Protein AF-A0A6J3HFV1-F1 (afdb_monomer_lite)

Structure (mmCIF, N/CA/C/O backbone):
data_AF-A0A6J3HFV1-F1
#
_entry.id   AF-A0A6J3HFV1-F1
#
loop_
_atom_site.group_PDB
_atom_site.id
_atom_site.type_symbol
_atom_site.label_atom_id
_atom_site.label_alt_id
_atom_site.label_comp_id
_atom_site.label_asym_id
_atom_site.label_entity_id
_atom_site.label_seq_id
_atom_site.pdbx_PDB_ins_code
_atom_site.Cartn_x
_atom_site.Cartn_y
_atom_site.Cartn_z
_atom_site.occupancy
_atom_site.B_iso_or_equiv
_atom_site.auth_seq_id
_atom_site.auth_comp_id
_atom_site.auth_asym_id
_atom_site.auth_atom_id
_atom_site.pdbx_PDB_model_num
ATOM 1 N N . GLN A 1 1 ? 23.260 7.794 -13.593 1.00 45.97 1 GLN A N 1
ATOM 2 C CA . GLN A 1 1 ? 22.128 8.536 -13.001 1.00 45.97 1 GLN A CA 1
ATOM 3 C C . GLN A 1 1 ? 21.547 7.666 -11.905 1.00 45.97 1 GLN A C 1
ATOM 5 O O . GLN A 1 1 ? 21.220 6.524 -12.198 1.00 45.97 1 GLN A O 1
ATOM 10 N N . THR A 1 2 ? 21.466 8.151 -10.666 1.00 52.19 2 THR A N 1
ATOM 11 C CA . THR A 1 2 ? 20.649 7.508 -9.624 1.00 52.19 2 THR A CA 1
ATOM 12 C C . THR A 1 2 ? 19.223 7.430 -10.168 1.00 52.19 2 THR A C 1
ATOM 14 O O . THR A 1 2 ? 18.633 8.467 -10.471 1.00 52.19 2 THR A O 1
ATOM 17 N N . GLY A 1 3 ? 18.741 6.221 -10.458 1.00 61.03 3 GLY A N 1
ATOM 18 C CA . GLY A 1 3 ? 17.461 6.027 -11.134 1.00 61.03 3 GLY A CA 1
ATOM 19 C C . GLY A 1 3 ? 16.332 6.523 -10.244 1.00 61.03 3 GLY A C 1
ATOM 20 O O . GLY A 1 3 ? 16.156 5.998 -9.154 1.00 61.03 3 GLY A O 1
ATOM 21 N N . LYS A 1 4 ? 15.597 7.539 -10.698 1.00 78.69 4 LYS A N 1
ATOM 22 C CA . LYS A 1 4 ? 14.404 8.040 -10.011 1.00 78.69 4 LYS A CA 1
ATOM 23 C C . LYS A 1 4 ? 13.333 6.950 -10.023 1.00 78.69 4 LYS A C 1
ATOM 25 O O . LYS A 1 4 ? 12.916 6.532 -11.106 1.00 78.69 4 LYS A O 1
ATOM 30 N N . LEU A 1 5 ? 12.912 6.484 -8.850 1.00 87.06 5 LEU A N 1
ATOM 31 C CA . LEU A 1 5 ? 11.881 5.454 -8.741 1.00 87.06 5 LEU A CA 1
ATOM 32 C C . LEU A 1 5 ? 10.477 6.063 -8.742 1.00 87.06 5 LEU A C 1
ATOM 34 O O . LEU A 1 5 ? 10.233 7.158 -8.229 1.00 87.06 5 LEU A O 1
ATOM 38 N N . MET A 1 6 ? 9.549 5.311 -9.329 1.00 89.38 6 MET A N 1
ATOM 39 C CA . MET A 1 6 ? 8.121 5.588 -9.301 1.00 89.38 6 MET A CA 1
ATOM 40 C C . MET A 1 6 ? 7.388 4.356 -8.781 1.00 89.38 6 MET A C 1
ATOM 42 O O . MET A 1 6 ? 7.578 3.254 -9.295 1.00 89.38 6 MET A O 1
ATOM 46 N N . TYR A 1 7 ? 6.537 4.558 -7.784 1.00 91.19 7 TYR A N 1
ATOM 47 C CA . TYR A 1 7 ? 5.707 3.524 -7.185 1.00 91.19 7 TYR A CA 1
ATOM 48 C C . TYR A 1 7 ? 4.263 3.760 -7.600 1.00 91.19 7 TYR A C 1
ATOM 50 O O . TYR A 1 7 ? 3.739 4.851 -7.396 1.00 91.19 7 TYR A O 1
ATOM 58 N N . VAL A 1 8 ? 3.623 2.744 -8.172 1.00 92.75 8 VAL A N 1
ATOM 59 C CA . VAL A 1 8 ? 2.187 2.756 -8.464 1.00 92.75 8 VAL A CA 1
ATOM 60 C C . VAL A 1 8 ? 1.533 1.747 -7.533 1.00 92.75 8 VAL A C 1
ATOM 62 O O . VAL A 1 8 ? 1.927 0.582 -7.509 1.00 92.75 8 VAL A O 1
ATOM 65 N N . MET A 1 9 ? 0.587 2.214 -6.727 1.00 93.62 9 MET A N 1
ATOM 66 C CA . MET A 1 9 ? -0.090 1.432 -5.700 1.00 93.62 9 MET A CA 1
ATOM 67 C C . MET A 1 9 ? -1.583 1.345 -5.999 1.00 93.62 9 MET A C 1
ATOM 69 O O . MET A 1 9 ? -2.234 2.352 -6.284 1.00 93.62 9 MET A O 1
ATOM 73 N N . HIS A 1 10 ? -2.132 0.144 -5.852 1.00 94.75 10 HIS A N 1
ATOM 74 C CA . HIS A 1 10 ? -3.557 -0.140 -5.984 1.00 94.75 10 HIS A CA 1
ATOM 75 C C . HIS A 1 10 ? -4.083 -0.638 -4.641 1.00 94.75 10 HIS A C 1
ATOM 77 O O . HIS A 1 10 ? -3.425 -1.428 -3.964 1.00 94.75 10 HIS A O 1
ATOM 83 N N . ASN A 1 11 ? -5.270 -0.181 -4.250 1.00 93.31 11 ASN A N 1
ATOM 84 C CA . ASN A 1 11 ? -5.891 -0.544 -2.980 1.00 93.31 11 ASN A CA 1
ATOM 85 C C . ASN A 1 11 ? -7.332 -0.992 -3.234 1.00 93.31 11 ASN A C 1
ATOM 87 O O . ASN A 1 11 ? -8.090 -0.301 -3.908 1.00 93.31 11 ASN A O 1
ATOM 91 N N . SER A 1 12 ? -7.727 -2.132 -2.667 1.00 92.50 12 SER A N 1
ATOM 92 C CA . SER A 1 12 ? -9.081 -2.676 -2.807 1.00 92.50 12 SER A CA 1
ATOM 93 C C . SER A 1 12 ? -10.172 -1.783 -2.207 1.00 92.50 12 SER A C 1
ATOM 95 O O . SER A 1 12 ? -11.324 -1.905 -2.604 1.00 92.50 12 SER A O 1
ATOM 97 N N . GLU A 1 13 ? -9.838 -0.889 -1.268 1.00 91.31 13 GLU A N 1
ATOM 98 C CA . GLU A 1 13 ? -10.773 0.132 -0.761 1.00 91.31 13 GLU A CA 1
ATOM 99 C C . GLU A 1 13 ? -11.012 1.269 -1.778 1.00 91.31 13 GLU A C 1
ATOM 101 O O . GLU A 1 13 ? -12.011 1.974 -1.674 1.00 91.31 13 GLU A O 1
ATOM 106 N N . TYR A 1 14 ? -10.142 1.418 -2.786 1.00 94.31 14 TYR A N 1
ATOM 107 C CA . TYR A 1 14 ? -10.228 2.429 -3.847 1.00 94.31 14 TYR A CA 1
ATOM 108 C C . TYR A 1 14 ? -10.077 1.778 -5.234 1.00 94.31 14 TYR A C 1
ATOM 110 O O . TYR A 1 14 ? -9.119 2.060 -5.952 1.00 94.31 14 TYR A O 1
ATOM 118 N N . PRO A 1 15 ? -11.006 0.897 -5.646 1.00 94.75 15 PRO A N 1
ATOM 119 C CA . PRO A 1 15 ? -10.829 0.043 -6.825 1.00 94.75 15 PRO A CA 1
ATOM 120 C C . PRO A 1 15 ? -10.748 0.805 -8.157 1.00 94.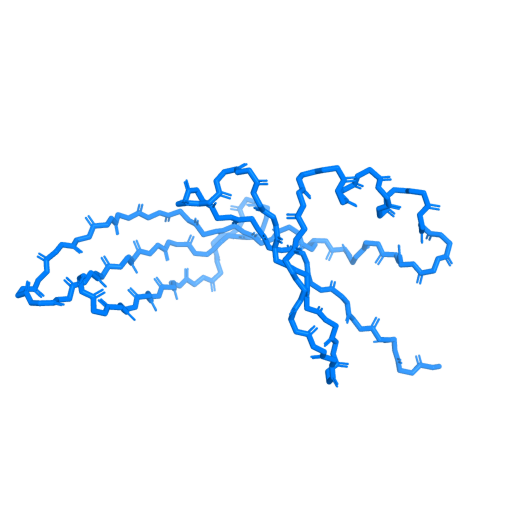75 15 PRO A C 1
ATOM 122 O O . PRO A 1 15 ? -10.288 0.251 -9.151 1.00 94.75 15 PRO A O 1
ATOM 125 N N . LEU A 1 16 ? -11.201 2.061 -8.188 1.00 95.56 16 LEU A N 1
ATOM 126 C CA . LEU A 1 16 ? -11.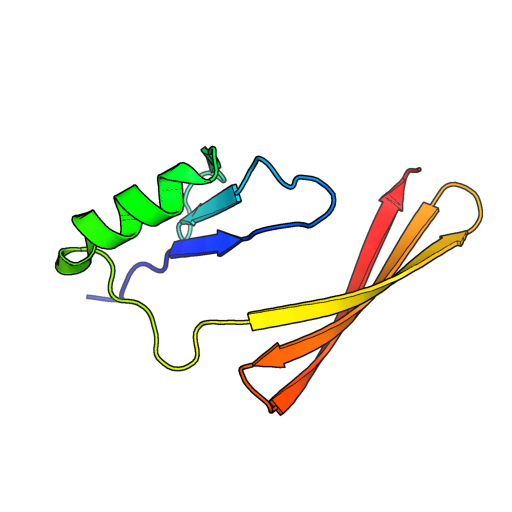178 2.921 -9.374 1.00 95.56 16 LEU A CA 1
ATOM 127 C C . LEU A 1 16 ? -9.993 3.897 -9.385 1.00 95.56 16 LEU A C 1
ATOM 129 O O . LEU A 1 16 ? -9.893 4.717 -10.295 1.00 95.56 16 LEU A O 1
ATOM 133 N N . SER A 1 17 ? -9.112 3.830 -8.384 1.00 96.25 17 SER A N 1
ATOM 134 C CA . SER A 1 17 ? -7.983 4.745 -8.244 1.00 96.25 17 SER A CA 1
ATOM 135 C C . SER A 1 17 ? -6.667 3.998 -8.055 1.00 96.25 17 SER A C 1
ATOM 137 O O . SER A 1 17 ? -6.601 2.951 -7.410 1.00 96.25 17 SER A O 1
ATOM 139 N N . CYS A 1 18 ? -5.594 4.582 -8.571 1.00 96.06 18 CYS A N 1
ATOM 140 C CA . CYS A 1 18 ? -4.229 4.229 -8.218 1.00 96.06 18 CYS A CA 1
ATOM 141 C C . CYS A 1 18 ? -3.509 5.442 -7.627 1.00 96.06 18 CYS A C 1
ATOM 143 O O . CYS A 1 18 ? -3.798 6.593 -7.968 1.00 96.06 18 CYS A O 1
ATOM 145 N N . PHE A 1 19 ? -2.543 5.167 -6.761 1.00 95.19 19 PHE A N 1
ATOM 146 C CA . PHE A 1 19 ? -1.702 6.170 -6.125 1.00 95.19 19 PHE A CA 1
ATOM 147 C C . PHE A 1 19 ? -0.297 6.062 -6.706 1.00 95.19 19 PHE A C 1
ATOM 149 O O . PHE A 1 19 ? 0.332 5.008 -6.632 1.00 95.19 19 PHE A O 1
ATOM 156 N N . ALA A 1 20 ? 0.186 7.144 -7.299 1.00 93.50 20 ALA A N 1
ATOM 157 C CA . ALA A 1 20 ? 1.484 7.226 -7.939 1.00 93.50 20 ALA A CA 1
ATOM 158 C C . ALA A 1 20 ? 2.415 8.120 -7.114 1.00 93.50 20 ALA A C 1
ATOM 160 O O . ALA A 1 20 ? 2.170 9.315 -6.962 1.00 93.50 20 ALA A O 1
ATOM 161 N N . LEU A 1 21 ? 3.498 7.546 -6.594 1.00 92.19 21 LEU A N 1
ATOM 162 C CA . LEU A 1 21 ? 4.500 8.253 -5.805 1.00 92.19 21 LEU A CA 1
ATOM 163 C C . LEU A 1 21 ? 5.828 8.275 -6.552 1.00 92.19 21 LEU A C 1
ATOM 165 O O . LEU A 1 21 ? 6.402 7.231 -6.859 1.00 92.19 21 LEU A O 1
ATOM 169 N N . PHE A 1 22 ? 6.330 9.475 -6.808 1.00 88.38 22 PHE A N 1
ATOM 170 C CA . PHE A 1 22 ? 7.680 9.682 -7.309 1.00 88.38 22 PHE A CA 1
ATOM 171 C C . PHE A 1 22 ? 8.620 9.973 -6.140 1.00 88.38 22 PHE A C 1
ATOM 173 O O . PHE A 1 22 ? 8.230 10.679 -5.209 1.00 88.38 22 PHE A O 1
ATOM 180 N N . GLU A 1 23 ? 9.853 9.467 -6.169 1.00 86.19 23 GLU A N 1
ATOM 181 C CA . GLU A 1 23 ? 10.827 9.784 -5.118 1.00 86.19 23 GLU A CA 1
ATOM 182 C C . GLU A 1 23 ? 11.015 11.300 -4.967 1.00 86.19 23 GLU A C 1
ATOM 184 O O . GLU A 1 23 ? 11.363 11.999 -5.921 1.00 86.19 23 GLU A O 1
ATOM 189 N N . ASN A 1 24 ? 10.786 11.804 -3.750 1.00 85.06 24 ASN A N 1
ATOM 190 C CA . ASN A 1 24 ? 10.806 13.232 -3.402 1.00 85.06 24 ASN A CA 1
ATOM 191 C C . ASN A 1 24 ? 9.790 14.099 -4.176 1.00 85.06 24 ASN A C 1
ATOM 193 O O . ASN A 1 24 ? 9.926 15.321 -4.216 1.00 85.06 24 ASN A O 1
ATOM 197 N N . GLY A 1 25 ? 8.792 13.482 -4.811 1.00 85.75 25 GLY A N 1
ATOM 198 C CA . GLY A 1 25 ? 7.714 14.158 -5.523 1.00 85.75 25 GLY A CA 1
ATOM 199 C C . GLY A 1 25 ? 6.380 14.114 -4.771 1.00 85.75 25 GLY A C 1
ATOM 200 O O . GLY A 1 25 ? 6.267 13.477 -3.721 1.00 85.75 25 GLY A O 1
ATOM 201 N N . PRO A 1 26 ? 5.345 14.782 -5.307 1.00 89.00 26 PRO A N 1
ATOM 202 C CA . PRO A 1 26 ? 3.997 14.684 -4.766 1.00 89.00 26 PRO A CA 1
ATOM 203 C C . PRO A 1 26 ? 3.427 13.268 -4.949 1.00 89.00 26 PRO A C 1
ATOM 205 O O . PRO A 1 26 ? 3.766 12.561 -5.900 1.00 89.00 26 PRO A O 1
ATOM 208 N N . CYS A 1 27 ? 2.514 12.880 -4.056 1.00 90.56 27 CYS A N 1
ATOM 209 C CA . CYS A 1 27 ? 1.649 11.724 -4.269 1.00 90.56 27 CYS A CA 1
ATOM 210 C C . CYS A 1 27 ? 0.513 12.128 -5.216 1.00 90.56 27 CYS 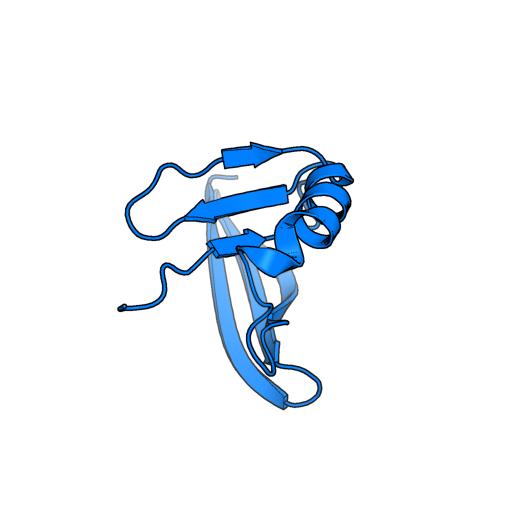A C 1
ATOM 212 O O . CYS A 1 27 ? -0.234 13.064 -4.927 1.00 90.56 27 CYS A O 1
ATOM 214 N N . LEU A 1 28 ? 0.402 11.445 -6.351 1.00 93.50 28 LEU A N 1
ATOM 215 C CA . LEU A 1 28 ? -0.635 11.668 -7.351 1.00 93.50 28 LEU A CA 1
ATOM 216 C C . LEU A 1 28 ? -1.721 10.600 -7.218 1.00 93.50 28 LEU A C 1
ATOM 218 O O . LEU A 1 28 ? -1.419 9.428 -7.000 1.00 93.50 28 LEU A O 1
ATOM 222 N N . ILE A 1 29 ? -2.978 10.996 -7.396 1.00 96.25 29 ILE A N 1
ATOM 223 C CA . ILE A 1 29 ? -4.120 10.081 -7.478 1.00 96.25 29 ILE A CA 1
ATOM 224 C C . ILE A 1 29 ? -4.607 10.107 -8.923 1.00 96.25 29 ILE A C 1
ATOM 226 O O . ILE A 1 29 ? -4.879 11.178 -9.463 1.00 96.25 29 ILE A O 1
ATOM 230 N N . ALA A 1 30 ? -4.690 8.940 -9.549 1.00 95.31 30 ALA A N 1
ATOM 231 C CA . ALA A 1 30 ? -5.144 8.784 -10.926 1.00 95.31 30 ALA A CA 1
ATOM 232 C C . ALA A 1 30 ? -6.145 7.629 -11.034 1.00 95.31 30 ALA A C 1
ATOM 234 O O . ALA A 1 30 ? -6.313 6.854 -10.092 1.00 95.31 30 ALA A O 1
ATOM 235 N N . ASP A 1 31 ? -6.822 7.525 -12.174 1.00 95.81 31 ASP A N 1
ATOM 236 C CA . ASP A 1 31 ? -7.661 6.372 -12.490 1.00 95.81 31 ASP A CA 1
ATOM 237 C C . ASP A 1 31 ? -6.810 5.155 -12.903 1.00 95.81 31 ASP A C 1
ATOM 239 O O . ASP A 1 31 ? -5.587 5.223 -13.047 1.00 95.81 31 ASP A O 1
ATOM 243 N N . THR A 1 32 ? -7.464 4.020 -13.139 1.00 90.44 32 THR A N 1
ATOM 244 C CA . THR A 1 32 ? -6.788 2.789 -13.577 1.00 90.44 32 THR A CA 1
ATOM 245 C C . THR A 1 32 ? -6.217 2.872 -15.000 1.00 90.44 32 THR A C 1
ATOM 247 O O . THR A 1 32 ? -5.391 2.038 -15.374 1.00 90.44 32 THR A O 1
ATOM 250 N N . ASN A 1 33 ? -6.566 3.894 -15.798 1.00 94.06 33 ASN A N 1
ATOM 251 C CA . ASN A 1 33 ? -5.952 4.112 -17.113 1.00 94.06 33 ASN A CA 1
ATOM 252 C C . ASN A 1 33 ? -4.502 4.600 -16.999 1.00 94.06 33 ASN A C 1
ATOM 254 O O . ASN A 1 33 ? -3.755 4.550 -17.983 1.00 94.06 33 ASN A O 1
ATOM 258 N N . PHE A 1 34 ? -4.067 5.022 -15.809 1.00 93.62 34 PHE A N 1
ATOM 259 C CA . PHE A 1 34 ? -2.676 5.362 -15.543 1.00 93.62 34 PHE A CA 1
ATOM 260 C C . PHE A 1 34 ? -1.714 4.203 -15.859 1.00 93.62 34 PHE A C 1
ATOM 262 O O . PHE A 1 34 ? -0.640 4.428 -16.418 1.00 93.62 34 PHE A O 1
ATOM 269 N N . ASP A 1 35 ? -2.117 2.950 -15.624 1.00 90.69 35 ASP A N 1
ATOM 270 C CA . ASP A 1 35 ? -1.303 1.775 -15.963 1.00 90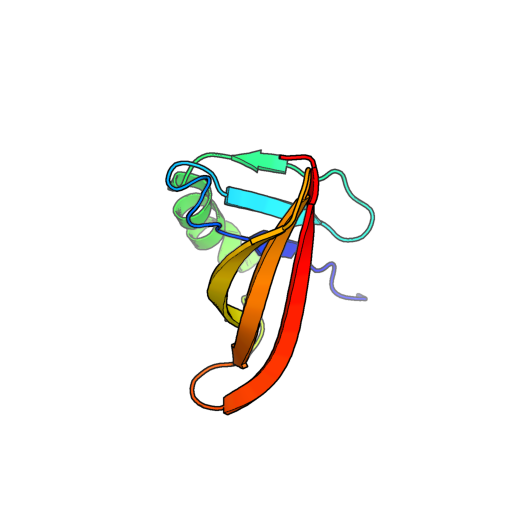.69 35 ASP A CA 1
ATOM 271 C C . ASP A 1 35 ? -1.037 1.680 -17.478 1.00 90.69 35 ASP A C 1
ATOM 273 O O . ASP A 1 35 ? 0.068 1.347 -17.918 1.00 90.69 35 ASP A O 1
ATOM 277 N N . VAL A 1 36 ? -2.022 2.057 -18.301 1.00 92.88 36 VAL A N 1
ATOM 278 C CA . VAL A 1 36 ? -1.884 2.117 -19.766 1.00 92.88 36 VAL A CA 1
ATOM 279 C C . VAL A 1 36 ? -0.902 3.216 -20.172 1.00 92.8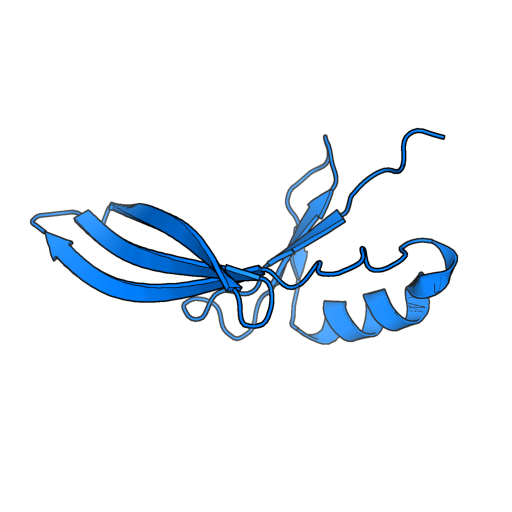8 36 VAL A C 1
ATOM 281 O O . VAL A 1 36 ? -0.083 3.017 -21.075 1.00 92.88 36 VAL A O 1
ATOM 284 N N . LEU A 1 37 ? -0.946 4.369 -19.500 1.00 92.31 37 LEU A N 1
ATOM 285 C CA . LEU A 1 37 ? 0.023 5.443 -19.711 1.00 92.31 37 LEU A CA 1
ATOM 286 C C . LEU A 1 37 ? 1.446 4.977 -19.367 1.00 92.31 37 LEU A C 1
ATOM 288 O O . LEU A 1 37 ? 2.362 5.194 -20.160 1.00 92.31 37 LEU A O 1
ATOM 292 N N . MET A 1 38 ? 1.632 4.262 -18.256 1.00 90.94 38 MET A N 1
ATOM 293 C CA . MET A 1 38 ? 2.940 3.729 -17.860 1.00 90.94 38 MET A CA 1
ATOM 294 C C . MET A 1 38 ? 3.511 2.740 -18.883 1.00 90.94 38 MET A C 1
ATOM 296 O O . MET A 1 38 ? 4.715 2.747 -19.144 1.00 90.94 38 MET A O 1
ATOM 300 N N . VAL A 1 39 ? 2.662 1.947 -19.547 1.00 90.19 39 VAL A N 1
ATOM 301 C CA . VAL A 1 39 ? 3.085 1.089 -20.669 1.00 90.19 39 VAL A CA 1
ATOM 302 C C . VAL A 1 39 ? 3.604 1.912 -21.852 1.00 90.19 39 VAL A C 1
ATOM 304 O O . VAL A 1 39 ? 4.593 1.519 -22.475 1.00 90.19 39 VAL A O 1
ATOM 307 N N . LYS A 1 40 ? 2.982 3.057 -22.156 1.00 92.50 40 LYS A N 1
ATOM 308 C CA . LYS A 1 40 ? 3.444 3.972 -23.215 1.00 92.50 40 LYS A CA 1
ATOM 309 C C . LYS A 1 40 ? 4.742 4.694 -22.836 1.00 92.50 40 LYS A C 1
ATOM 311 O O . LYS A 1 40 ? 5.528 5.030 -23.715 1.00 92.50 40 LYS A O 1
ATOM 316 N N . LEU A 1 41 ? 5.001 4.879 -21.541 1.00 90.38 41 LEU A N 1
ATOM 317 C CA . LEU A 1 41 ? 6.193 5.545 -21.005 1.00 90.38 41 LEU A CA 1
ATOM 318 C C . LEU A 1 41 ? 7.366 4.596 -20.692 1.00 90.38 41 LEU A C 1
ATOM 320 O O . LEU A 1 41 ? 8.329 5.017 -20.050 1.00 90.38 41 LEU A O 1
ATOM 324 N N . LYS A 1 42 ? 7.348 3.345 -21.175 1.00 86.12 42 LYS A N 1
ATOM 325 C CA . LYS A 1 42 ? 8.409 2.338 -20.940 1.00 86.12 42 LYS A CA 1
ATOM 326 C C . LYS A 1 42 ? 9.836 2.793 -21.282 1.00 86.12 42 LYS A C 1
ATOM 328 O O . LYS A 1 42 ? 10.790 2.254 -20.728 1.00 86.12 42 LYS A O 1
ATOM 333 N N . GLY A 1 43 ? 9.993 3.764 -22.186 1.00 86.31 43 GLY A N 1
ATOM 334 C CA . GLY A 1 43 ? 11.296 4.360 -22.512 1.00 86.31 43 GLY A CA 1
ATOM 335 C C . GLY A 1 43 ? 11.887 5.224 -21.389 1.00 86.31 43 GLY A C 1
ATOM 336 O O . GLY A 1 43 ? 13.101 5.378 -21.321 1.00 86.31 43 GLY A O 1
ATOM 337 N N . PHE A 1 44 ? 11.042 5.748 -20.496 1.00 87.00 44 PHE A N 1
ATOM 338 C CA . PHE A 1 44 ? 11.429 6.591 -19.361 1.00 87.00 44 PHE A CA 1
ATOM 339 C C . PHE A 1 44 ? 11.383 5.829 -18.035 1.00 87.00 44 PHE A C 1
ATOM 341 O O . PHE A 1 44 ? 12.262 5.998 -17.194 1.00 87.00 44 PHE A O 1
ATOM 348 N N . PHE A 1 45 ? 10.374 4.970 -17.864 1.00 86.75 45 PHE A N 1
ATOM 349 C CA . PHE A 1 45 ? 10.168 4.175 -16.659 1.00 86.75 45 PHE A CA 1
ATOM 350 C C . PHE A 1 45 ? 10.270 2.691 -16.986 1.00 86.75 45 PHE A C 1
ATOM 352 O O . PHE A 1 45 ? 9.382 2.104 -17.604 1.00 86.75 45 PHE A O 1
ATOM 359 N N . GLN A 1 46 ? 11.359 2.069 -16.547 1.00 85.69 46 GLN A N 1
ATOM 360 C CA . GLN A 1 46 ? 11.522 0.625 -16.651 1.00 85.69 46 GLN A CA 1
ATOM 361 C C . GLN A 1 46 ? 10.944 -0.045 -15.404 1.00 85.69 46 GLN A C 1
ATOM 363 O O . GLN A 1 46 ? 11.273 0.335 -14.281 1.00 85.69 46 GLN A O 1
ATOM 368 N N . SER A 1 47 ? 10.102 -1.066 -15.589 1.00 80.25 47 SER A N 1
ATOM 369 C CA . SER A 1 47 ? 9.627 -1.875 -14.462 1.00 80.25 47 SER A CA 1
ATOM 370 C C . SER A 1 47 ? 10.812 -2.583 -13.811 1.00 80.25 47 SER A C 1
ATOM 372 O O . SER A 1 47 ? 11.523 -3.341 -14.473 1.00 80.25 47 SER A O 1
ATOM 374 N N . ALA A 1 48 ? 10.996 -2.384 -12.507 1.00 77.94 48 ALA A N 1
ATOM 375 C CA . ALA A 1 48 ? 12.021 -3.100 -11.760 1.00 77.94 48 ALA A CA 1
ATOM 376 C C . ALA A 1 48 ? 11.765 -4.623 -11.783 1.00 77.94 48 ALA A C 1
ATOM 378 O O . ALA A 1 48 ? 10.624 -5.090 -11.873 1.00 77.94 48 ALA A O 1
ATOM 379 N N . LYS A 1 49 ? 12.834 -5.425 -11.716 1.00 66.56 49 LYS A N 1
ATOM 380 C CA . LYS A 1 49 ? 12.719 -6.888 -11.593 1.00 66.56 49 LYS A CA 1
ATOM 381 C C . LYS A 1 49 ? 12.061 -7.232 -10.253 1.00 66.56 49 LYS A C 1
ATOM 383 O O . LYS A 1 49 ? 12.425 -6.652 -9.238 1.00 66.56 49 LYS A O 1
ATOM 388 N N . ALA A 1 50 ? 11.118 -8.179 -10.257 1.00 65.06 50 ALA A N 1
ATOM 389 C CA . ALA A 1 50 ? 10.331 -8.564 -9.076 1.00 65.06 50 ALA A CA 1
ATOM 390 C C . ALA A 1 50 ? 9.605 -7.383 -8.387 1.00 65.06 50 ALA A C 1
ATOM 392 O O . ALA A 1 50 ? 9.380 -7.415 -7.184 1.00 65.06 50 ALA A O 1
ATOM 393 N N . SER A 1 51 ? 9.219 -6.351 -9.146 1.00 70.69 51 SER A N 1
ATOM 394 C CA . SER A 1 51 ? 8.598 -5.119 -8.629 1.00 70.69 51 SER A CA 1
ATOM 395 C C . SER A 1 51 ? 7.190 -5.288 -8.068 1.00 70.69 51 SER A C 1
ATOM 397 O O . SER A 1 51 ? 6.714 -4.408 -7.354 1.00 70.69 51 SER A O 1
ATOM 399 N N . LYS A 1 52 ? 6.496 -6.383 -8.402 1.00 87.31 52 LYS A N 1
ATOM 400 C CA . LYS A 1 52 ? 5.125 -6.589 -7.943 1.00 87.31 52 LYS A CA 1
ATOM 401 C C . LYS A 1 52 ? 5.133 -7.069 -6.494 1.00 87.31 52 LYS A C 1
ATOM 403 O O . LYS A 1 52 ? 5.348 -8.251 -6.222 1.00 87.31 52 LYS A O 1
ATOM 408 N N . ILE A 1 53 ? 4.896 -6.120 -5.598 1.00 92.56 53 ILE A N 1
ATOM 409 C CA . ILE A 1 53 ? 4.646 -6.341 -4.178 1.00 92.56 53 ILE A CA 1
ATOM 410 C C . ILE A 1 53 ? 3.133 -6.378 -3.980 1.00 92.56 53 ILE A C 1
ATOM 412 O O . ILE A 1 53 ? 2.416 -5.524 -4.499 1.00 92.56 53 ILE A O 1
ATOM 416 N N . GLU A 1 54 ? 2.646 -7.361 -3.236 1.00 94.44 54 GLU A N 1
ATOM 417 C CA . GLU A 1 54 ? 1.234 -7.468 -2.889 1.00 94.44 54 GLU A CA 1
ATOM 418 C C . GLU A 1 54 ? 1.069 -7.741 -1.397 1.00 94.44 54 GLU A C 1
ATOM 420 O O . GLU A 1 54 ? 1.765 -8.585 -0.832 1.00 94.44 54 GLU A O 1
ATOM 425 N N . THR A 1 55 ? 0.105 -7.061 -0.780 1.00 96.38 55 THR A N 1
ATOM 426 C CA . THR A 1 55 ? -0.306 -7.303 0.603 1.00 96.38 55 THR A CA 1
ATOM 427 C C . THR A 1 55 ? -1.719 -7.870 0.607 1.00 96.38 55 THR A C 1
ATOM 429 O O . THR A 1 55 ? -2.642 -7.233 0.102 1.00 96.38 55 THR A O 1
ATOM 432 N N . ARG A 1 56 ? -1.908 -9.057 1.195 1.00 95.88 56 ARG A N 1
ATOM 433 C CA . ARG A 1 56 ? -3.233 -9.675 1.387 1.00 95.88 56 ARG A CA 1
ATOM 434 C C . ARG A 1 56 ? -3.446 -10.019 2.850 1.00 95.88 56 ARG A C 1
ATOM 436 O O . ARG A 1 56 ? -2.542 -10.542 3.499 1.00 95.88 56 ARG A O 1
ATOM 443 N N . GLY A 1 57 ? -4.633 -9.730 3.370 1.00 95.88 57 GLY A N 1
ATOM 444 C CA . GLY A 1 57 ? -4.877 -9.811 4.801 1.00 95.88 57 GLY A CA 1
ATOM 445 C C . GLY A 1 57 ? -6.318 -9.577 5.217 1.00 95.88 57 GLY A C 1
ATOM 446 O O . GLY A 1 57 ? -7.203 -9.403 4.380 1.00 95.88 57 GLY A O 1
ATOM 447 N N . THR A 1 58 ? -6.520 -9.551 6.529 1.00 96.75 58 THR A N 1
ATOM 448 C CA . THR A 1 58 ? -7.828 -9.379 7.163 1.00 96.75 58 THR A CA 1
ATOM 449 C C . THR A 1 58 ? -7.974 -7.959 7.702 1.00 96.75 58 THR A C 1
ATOM 451 O O . THR A 1 58 ? -7.022 -7.367 8.217 1.00 96.75 58 THR A O 1
ATOM 454 N N . ARG A 1 59 ? -9.190 -7.419 7.586 1.00 95.50 59 ARG A N 1
ATOM 455 C CA . ARG A 1 59 ? -9.612 -6.126 8.130 1.00 95.50 59 ARG A CA 1
ATOM 456 C C . ARG A 1 59 ? -10.356 -6.354 9.444 1.00 95.50 59 ARG A C 1
ATOM 458 O O . ARG A 1 59 ? -11.342 -7.085 9.468 1.00 95.50 59 ARG A O 1
ATOM 465 N N . TYR A 1 60 ? -9.905 -5.696 10.499 1.00 96.19 60 TYR A N 1
ATOM 466 C CA . TYR A 1 60 ? -10.480 -5.720 11.836 1.00 96.19 60 TYR A CA 1
ATOM 467 C C . TYR A 1 60 ? -10.970 -4.324 12.210 1.00 96.19 60 T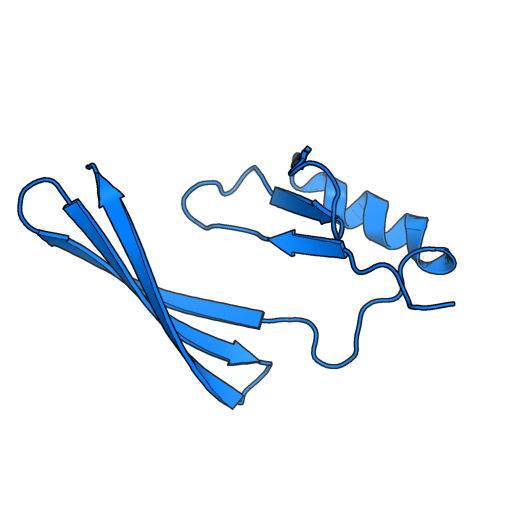YR A C 1
ATOM 469 O O . TYR A 1 60 ? -10.404 -3.315 11.783 1.00 96.19 60 TYR A O 1
ATOM 477 N N . GLN A 1 61 ? -12.008 -4.274 13.034 1.00 96.81 61 GLN A N 1
ATOM 478 C CA . GLN A 1 61 ? -12.421 -3.064 13.728 1.00 96.81 61 GLN A CA 1
ATOM 479 C C . GLN A 1 61 ? -12.145 -3.271 15.215 1.00 96.81 61 GLN A C 1
ATOM 481 O O . GLN A 1 61 ? -12.574 -4.272 15.790 1.00 96.81 61 GLN A O 1
ATOM 486 N N . TYR A 1 62 ? -11.409 -2.344 15.816 1.00 95.75 62 TYR A N 1
ATOM 487 C CA . TYR A 1 62 ? -11.096 -2.352 17.238 1.00 95.75 62 TYR A CA 1
ATOM 488 C C . TYR A 1 62 ? -11.321 -0.951 17.798 1.00 95.75 62 TYR A C 1
ATOM 490 O O . TYR A 1 62 ? -10.609 -0.020 17.431 1.00 95.75 62 TYR A O 1
ATOM 498 N N . CYS A 1 63 ? -12.324 -0.806 18.666 1.00 95.31 63 CYS A N 1
ATOM 499 C CA . CYS A 1 63 ? -12.797 0.495 19.145 1.00 95.31 63 CYS A CA 1
ATOM 500 C C . CYS A 1 63 ? -13.094 1.452 17.967 1.00 95.31 63 CYS A C 1
ATOM 502 O O . CYS A 1 63 ? -13.880 1.120 17.078 1.00 95.31 63 CYS A O 1
ATOM 504 N N . ASP A 1 64 ? -12.459 2.620 17.966 1.00 96.56 64 ASP A N 1
ATOM 505 C CA . ASP A 1 64 ? -12.515 3.686 16.967 1.00 96.56 64 ASP A CA 1
ATOM 506 C C . ASP A 1 64 ? -11.463 3.538 15.856 1.00 96.56 64 ASP A C 1
ATOM 508 O O . ASP A 1 64 ? -11.273 4.450 15.052 1.00 96.56 64 ASP A O 1
ATOM 512 N N . PHE A 1 65 ? -10.796 2.384 15.773 1.00 96.88 65 PHE A N 1
ATOM 513 C CA . PHE A 1 65 ? -9.785 2.104 14.761 1.00 96.88 65 PHE A CA 1
ATOM 514 C C . PHE A 1 65 ? -10.211 1.002 13.799 1.00 96.88 65 PHE A C 1
ATOM 516 O O . PHE A 1 65 ? -10.735 -0.052 14.173 1.00 96.88 65 PHE A O 1
ATOM 523 N N . LEU A 1 66 ? -9.860 1.214 12.536 1.00 96.00 66 LEU A N 1
ATOM 524 C CA . LEU A 1 66 ? -9.707 0.157 11.562 1.00 96.00 66 LEU A CA 1
ATOM 525 C C . LEU A 1 66 ? -8.260 -0.336 11.552 1.00 96.00 66 LEU A C 1
ATOM 527 O O . LEU A 1 66 ? -7.343 0.447 11.304 1.00 96.00 66 LEU A O 1
ATOM 531 N N . VAL A 1 67 ? -8.072 -1.643 11.719 1.00 96.75 67 VAL A N 1
ATOM 532 C CA . VAL A 1 67 ? -6.763 -2.295 11.632 1.00 96.75 67 VAL A CA 1
ATOM 533 C C . VAL A 1 67 ? -6.777 -3.312 10.495 1.00 96.75 67 VAL A C 1
ATOM 535 O O . VAL A 1 67 ? -7.558 -4.259 10.516 1.00 96.75 67 VAL A O 1
ATOM 538 N N . LYS A 1 68 ? -5.909 -3.156 9.495 1.00 96.38 68 LYS A N 1
ATOM 539 C CA . LYS A 1 68 ? -5.692 -4.165 8.446 1.00 96.38 68 LYS A CA 1
ATOM 540 C C . LYS A 1 68 ? -4.343 -4.833 8.673 1.00 96.38 68 LYS A C 1
ATOM 542 O O . LYS A 1 68 ? -3.331 -4.146 8.760 1.00 96.38 68 LYS A O 1
ATOM 547 N N . VAL A 1 69 ? -4.329 -6.162 8.755 1.00 97.88 69 VAL A N 1
ATOM 548 C CA . VAL A 1 69 ? -3.103 -6.959 8.920 1.00 97.88 69 VAL A CA 1
ATOM 549 C C . VAL A 1 69 ? -2.991 -7.920 7.753 1.00 97.88 69 VAL A C 1
ATOM 551 O O . VAL A 1 69 ? -3.903 -8.718 7.535 1.00 97.88 69 VAL A O 1
ATOM 554 N N . GLY A 1 70 ? -1.883 -7.865 7.013 1.00 97.31 70 GLY A N 1
ATOM 555 C CA . GLY A 1 70 ? -1.685 -8.697 5.830 1.00 97.31 70 GLY A CA 1
ATOM 556 C C . GLY A 1 70 ? -0.254 -9.163 5.619 1.00 97.31 70 GLY A C 1
ATOM 557 O O . GLY A 1 70 ? 0.699 -8.528 6.056 1.00 97.31 70 GLY A O 1
ATOM 558 N N . THR A 1 71 ? -0.109 -10.287 4.922 1.00 97.88 71 THR A N 1
ATOM 559 C CA . THR A 1 71 ? 1.196 -10.806 4.501 1.00 97.88 71 THR A CA 1
ATOM 560 C C . THR A 1 71 ? 1.641 -10.079 3.239 1.00 97.88 71 THR A C 1
ATOM 562 O O . THR A 1 71 ? 0.887 -10.010 2.267 1.00 97.88 71 THR A O 1
ATOM 565 N N . VAL A 1 72 ? 2.867 -9.559 3.257 1.00 96.94 72 VAL A N 1
ATOM 566 C CA . VAL A 1 72 ? 3.532 -8.936 2.109 1.00 96.94 72 VAL A CA 1
ATOM 567 C C . VAL A 1 72 ? 4.233 -10.022 1.305 1.00 96.94 72 VAL A C 1
ATOM 569 O O . VAL A 1 72 ? 5.040 -10.787 1.839 1.00 96.94 72 VAL A O 1
ATOM 572 N N . THR A 1 73 ? 3.953 -10.076 0.010 1.00 95.38 73 THR A N 1
ATOM 573 C CA . THR A 1 73 ? 4.499 -11.060 -0.926 1.00 95.38 73 THR A CA 1
ATOM 574 C C . THR A 1 73 ? 5.163 -10.371 -2.113 1.00 95.38 73 THR A C 1
ATOM 576 O O . THR A 1 73 ? 4.728 -9.312 -2.561 1.00 95.38 73 THR A O 1
ATOM 579 N N . MET A 1 74 ? 6.242 -10.970 -2.619 1.00 93.38 74 MET A N 1
ATOM 580 C CA . MET A 1 74 ? 6.897 -10.595 -3.875 1.00 93.38 74 MET A CA 1
ATOM 581 C C . MET A 1 74 ? 6.944 -11.828 -4.770 1.00 93.38 74 MET A C 1
ATOM 583 O O . MET A 1 74 ? 7.730 -12.752 -4.530 1.00 93.38 74 MET A O 1
ATOM 587 N N . GLY A 1 75 ? 6.071 -11.871 -5.777 1.00 87.19 75 GLY A N 1
ATOM 588 C CA . GLY A 1 75 ? 5.795 -13.113 -6.500 1.00 87.19 75 GLY A CA 1
ATOM 589 C C . GLY A 1 75 ? 5.293 -14.204 -5.535 1.00 87.19 75 GLY A C 1
ATOM 590 O O . GLY A 1 75 ? 4.420 -13.919 -4.721 1.00 87.19 75 GLY A O 1
ATOM 591 N N . PRO A 1 76 ? 5.835 -15.436 -5.570 1.00 87.12 76 PRO A N 1
ATOM 592 C CA . PRO A 1 76 ? 5.397 -16.518 -4.683 1.00 87.12 76 PRO A CA 1
ATOM 593 C C . PRO A 1 76 ? 5.999 -16.451 -3.266 1.00 87.12 76 PRO A C 1
ATOM 595 O O . PRO A 1 76 ? 5.683 -17.290 -2.428 1.00 87.12 76 PRO A O 1
ATOM 598 N N . SER A 1 77 ? 6.905 -15.508 -2.989 1.00 91.94 77 SER A N 1
ATOM 599 C CA . SER A 1 77 ? 7.666 -15.466 -1.736 1.00 91.94 77 SER A CA 1
ATOM 600 C C . SER A 1 77 ? 7.054 -14.481 -0.742 1.00 91.94 77 SER A C 1
ATOM 602 O O . SER A 1 77 ? 6.930 -13.292 -1.041 1.00 91.94 77 SER A O 1
ATOM 604 N N . ALA A 1 78 ? 6.725 -14.966 0.459 1.00 95.19 78 ALA A N 1
ATOM 605 C CA . ALA A 1 78 ? 6.401 -14.116 1.600 1.00 95.19 78 ALA A CA 1
ATOM 606 C C . ALA A 1 78 ? 7.653 -13.362 2.076 1.00 95.19 78 ALA A C 1
ATOM 608 O O . ALA A 1 78 ? 8.729 -13.945 2.215 1.00 95.19 78 ALA A O 1
ATOM 609 N N . ARG A 1 79 ? 7.507 -12.056 2.304 1.00 95.19 79 ARG A N 1
ATOM 610 C CA . ARG A 1 79 ? 8.600 -11.143 2.672 1.00 95.19 79 ARG A CA 1
ATOM 611 C C . ARG A 1 79 ? 8.396 -10.456 4.018 1.00 95.19 79 ARG A C 1
ATOM 613 O O . ARG A 1 79 ? 9.368 -9.964 4.578 1.00 95.19 79 ARG A O 1
ATOM 620 N N . GLY A 1 80 ? 7.173 -10.433 4.542 1.00 96.56 80 GLY A N 1
ATOM 621 C CA . GLY A 1 80 ? 6.889 -9.833 5.841 1.00 96.56 80 GLY A CA 1
ATOM 622 C C . GLY A 1 80 ? 5.402 -9.653 6.107 1.00 96.56 80 GLY A C 1
ATOM 623 O O . GLY A 1 80 ? 4.562 -10.220 5.409 1.00 96.56 80 GLY A O 1
ATOM 624 N N . ILE A 1 81 ? 5.098 -8.839 7.114 1.00 97.44 81 ILE A N 1
ATOM 625 C CA . ILE A 1 81 ? 3.743 -8.465 7.524 1.00 97.44 81 ILE A CA 1
ATOM 626 C C . ILE A 1 81 ? 3.601 -6.947 7.399 1.00 97.44 81 ILE A C 1
ATOM 628 O O . ILE A 1 81 ? 4.505 -6.208 7.781 1.00 97.44 81 ILE A O 1
ATOM 632 N N . SER A 1 82 ? 2.466 -6.496 6.874 1.00 96.69 82 SER A N 1
ATOM 633 C CA . SER A 1 82 ? 2.042 -5.098 6.878 1.00 96.69 82 SER A CA 1
ATOM 634 C C . SER A 1 82 ? 0.894 -4.917 7.866 1.00 96.69 82 SER A C 1
ATOM 636 O O . SER A 1 82 ? 0.002 -5.770 7.951 1.00 96.69 82 SER A O 1
ATOM 638 N N . VAL A 1 83 ? 0.920 -3.804 8.596 1.00 97.25 83 VAL A N 1
ATOM 639 C CA . VAL A 1 83 ? -0.134 -3.389 9.522 1.00 97.25 83 VAL A CA 1
ATOM 640 C C . VAL A 1 83 ? -0.511 -1.952 9.188 1.00 97.25 83 VAL A C 1
ATOM 642 O O . VAL A 1 83 ? 0.322 -1.054 9.272 1.00 97.25 83 VAL A O 1
ATOM 645 N N . GLU A 1 84 ? -1.768 -1.735 8.817 1.00 95.00 84 GLU A N 1
ATOM 646 C CA . GLU A 1 84 ? -2.323 -0.409 8.545 1.00 95.00 84 GLU A CA 1
ATOM 647 C C . GLU A 1 84 ? -3.361 -0.076 9.614 1.00 95.00 84 GLU A C 1
ATOM 649 O O . GLU A 1 84 ? -4.284 -0.859 9.845 1.00 95.00 84 GLU A O 1
ATOM 654 N N . VAL A 1 85 ? -3.227 1.090 10.247 1.00 96.62 85 VAL A N 1
ATOM 655 C CA . VAL A 1 85 ? -4.152 1.577 11.276 1.00 96.62 85 VAL A CA 1
ATOM 656 C C . VAL A 1 85 ? -4.691 2.932 10.840 1.00 96.62 85 VAL A C 1
ATOM 658 O O . VAL A 1 85 ? -3.913 3.834 10.531 1.00 96.62 85 VAL A O 1
ATOM 661 N N . ARG A 1 86 ? -6.015 3.084 10.812 1.00 93.69 86 ARG A N 1
ATOM 662 C CA . ARG A 1 86 ? -6.673 4.376 10.578 1.00 93.69 86 ARG A CA 1
ATOM 663 C C . ARG A 1 86 ? -7.848 4.569 11.535 1.00 93.69 86 ARG A C 1
ATOM 665 O O . ARG A 1 86 ? -8.447 3.565 11.921 1.00 93.69 86 ARG A O 1
ATOM 672 N N . PRO A 1 87 ? -8.201 5.814 11.896 1.00 93.38 87 PRO A N 1
ATOM 673 C CA . PRO A 1 87 ? -9.487 6.092 12.525 1.00 93.38 87 PRO A CA 1
ATOM 674 C C . PRO A 1 87 ? -10.630 5.537 11.663 1.00 93.38 87 PRO A C 1
ATOM 676 O O . PRO A 1 87 ? -10.514 5.517 10.427 1.00 93.38 87 PRO A O 1
ATOM 679 N N . TRP A 1 88 ? -11.676 5.029 12.315 1.00 75.25 88 TRP A N 1
ATOM 680 C CA . TRP A 1 88 ? -12.874 4.518 11.648 1.00 75.25 88 TRP A CA 1
ATOM 681 C C . TRP A 1 88 ? -13.594 5.618 10.862 1.00 75.25 88 TRP A C 1
ATOM 683 O O . TRP A 1 88 ? -13.828 6.704 11.438 1.00 75.25 88 TRP A O 1
#

Organism: Sapajus apella (NCBI:txid9515)

pLDDT: mean 90.19, std 9.59, range [45.97, 97.88]

Sequence (88 aa):
QTGKLMYVMHNSEYPLSCFALFENGPCLIADTNFDVLMVKLKGFFQSAKASKIETRGTRYQYCDFLVKVGTVTMGPSARGISVEVRPW

InterPro domains:
  IPR013921 Mediator complex, subunit Med20 [PF08612] (4-85)
  IPR013921 Mediator complex, subunit Med20 [PTHR12465] (3-85)

Radius of gyration: 15.21 Å; chains: 1; bounding box: 35×31×42 Å

Foldseek 3Di:
DPQWDKDWAADPVCNQWIWIDTVVDDIDIDGPCVVVVVVVVCVRDPQDVLNDKDWDFDWDDDPQKIWTKTFIDRVPDTDGIDIDIDGD

Secondary structure (DSSP, 8-state):
--PPPEEEEE-TTSTTEEEEEETTSPEEEEETTHHHHHHHTTTT-PPPTT--EEEEEEEEEETTEEEEEEEEEETTEEEEEEEEEEE-